Protein AF-A0A8B9GDN6-F1 (afdb_monomer)

pLDDT: mean 84.97, std 20.44, range [33.97, 98.75]

Sequence (130 aa):
MPEEIELEMAKIQRLREVLVRRESELRFMMDDIQLCKDIMNLKSELQNLVKKKKTKMDKQREDELIQKIHRLVQKRDFLVDDAEVERLREKEEDREMAEFLRTKLKPIDKATQSPTRTPGLNKEEVYPPH

Organism: NCBI:txid241587

Nearest PDB structures (foldseek):
  1i49-assembly1_B  TM=7.279E-01  e=2.364E+00  Homo sapiens
  6bl6-assembly1_A  TM=8.239E-01  e=5.672E+00  Salmonella enterica subsp. enterica serovar Typhimurium str. LT2

InterPro domains:
  IPR022735 bMERB domain [PF12130] (7-97)
  IPR022735 bMERB domain [PS51848] (1-99)
  IPR022735 bMERB domain [SM01203] (1-99)
  IPR040127 BMERB domain-containing protein 1 [PTHR22704] (1-126)

Secondary structure (DSSP, 8-state):
-HHHHHHHHHHHHHHHHHHHHHHHHHHHHHHHHHHHHHHHHHHHHHHHHHTS---HHHHHHHHHHHHHHHHHHHHHHHHHHHHHHHHHHHHHHHHHHHHHHHHHHHHHHTTS------------------

Mean predicted aligned error: 11.34 Å

Radius of gyration: 31.09 Å; Cα contacts (8 Å, |Δi|>4): 25; chains: 1; bounding box: 51×51×91 Å

Foldseek 3Di:
DVVVVVVVVVVVVVVVVVVVLVVVVVVLVVLLVVLVVVLVVLVVVLVVLVPDDDDPVSVVVNVVSVVVNVVSVVVNVVSVVVVVVSVVVVVVVVVVVVVVCVVVCVVVVVVPPDPPDDDDDDDDDDDDDD

Solvent-accessible surface area (backbone atoms only — not comparable to full-atom values): 7652 Å² total; per-residue (Å²): 117,69,67,58,52,53,52,50,50,52,52,51,52,52,52,49,52,54,51,52,53,52,51,50,55,50,49,56,52,52,54,50,53,50,50,50,52,55,43,50,53,50,50,52,53,45,54,59,54,71,77,47,91,72,51,77,66,51,52,53,52,46,55,52,45,53,54,52,43,52,54,49,51,52,53,49,53,51,52,53,53,52,52,51,54,51,54,53,49,55,54,48,54,53,48,54,52,51,51,50,50,52,64,69,46,56,66,52,66,67,70,71,65,69,84,87,80,77,83,87,81,90,74,91,77,85,85,83,90,133

Structure (mmCIF, N/CA/C/O backbone):
data_AF-A0A8B9GDN6-F1
#
_entry.id   AF-A0A8B9GDN6-F1
#
loop_
_atom_site.group_PDB
_atom_site.id
_atom_site.type_symbol
_atom_site.label_atom_id
_atom_site.label_alt_id
_atom_site.label_comp_id
_atom_site.label_asym_id
_atom_site.label_entity_id
_atom_site.label_seq_id
_atom_site.pdbx_PDB_ins_code
_atom_site.Cartn_x
_atom_site.Cartn_y
_atom_site.Cartn_z
_atom_site.occupancy
_atom_site.B_iso_or_equiv
_atom_site.auth_seq_id
_atom_site.auth_comp_id
_atom_site.auth_asym_id
_atom_site.auth_atom_id
_atom_site.pdbx_PDB_model_num
ATOM 1 N N . MET A 1 1 ? 31.824 2.274 -31.701 1.00 66.31 1 MET A N 1
ATOM 2 C CA . MET A 1 1 ? 32.224 3.217 -30.628 1.00 66.31 1 MET A CA 1
ATOM 3 C C . MET A 1 1 ? 31.115 4.200 -30.223 1.00 66.31 1 MET A C 1
ATOM 5 O O . MET A 1 1 ? 30.939 4.339 -29.025 1.00 66.31 1 MET A O 1
ATOM 9 N N . PRO A 1 2 ? 30.323 4.837 -31.113 1.00 78.31 2 PRO A N 1
ATOM 10 C CA . PRO A 1 2 ? 29.095 5.552 -30.701 1.00 78.31 2 PRO A CA 1
ATOM 11 C C . PRO A 1 2 ? 27.903 4.614 -30.425 1.00 78.31 2 PRO A C 1
ATOM 13 O O . PRO A 1 2 ? 27.268 4.715 -29.384 1.00 78.31 2 PRO A O 1
ATOM 16 N N . GLU A 1 3 ? 27.676 3.628 -31.300 1.00 87.38 3 GLU A N 1
ATOM 17 C CA . GLU A 1 3 ? 26.561 2.666 -31.188 1.00 87.38 3 GLU A CA 1
ATOM 18 C C . GLU A 1 3 ? 26.632 1.784 -29.926 1.00 87.38 3 GLU A C 1
ATOM 20 O O . GLU A 1 3 ? 25.611 1.446 -29.335 1.00 87.38 3 GLU A O 1
ATOM 25 N N . GLU A 1 4 ? 27.838 1.434 -29.470 1.00 90.94 4 GLU A N 1
ATOM 26 C CA . GLU A 1 4 ? 28.037 0.677 -28.224 1.00 90.94 4 GLU A CA 1
ATOM 27 C C . GLU A 1 4 ? 27.652 1.501 -26.990 1.00 90.94 4 GLU A C 1
ATOM 29 O O . GLU A 1 4 ? 27.040 0.975 -26.064 1.00 90.94 4 GLU A O 1
ATOM 34 N N . ILE A 1 5 ? 27.962 2.802 -26.992 1.00 92.25 5 ILE A N 1
ATOM 35 C CA . ILE A 1 5 ? 27.587 3.718 -25.908 1.00 92.25 5 ILE A CA 1
ATOM 36 C C . ILE A 1 5 ? 26.066 3.891 -25.880 1.00 92.25 5 ILE A C 1
ATOM 38 O O . ILE A 1 5 ? 25.466 3.809 -24.811 1.00 92.25 5 ILE A O 1
ATOM 42 N N . GLU A 1 6 ? 25.429 4.067 -27.039 1.00 91.69 6 GLU A N 1
ATOM 43 C CA . GLU A 1 6 ? 23.967 4.150 -27.148 1.00 91.69 6 GLU A CA 1
ATOM 44 C C . GLU A 1 6 ? 23.280 2.872 -26.645 1.00 91.69 6 GLU A C 1
ATOM 46 O O . GLU A 1 6 ? 22.294 2.940 -25.904 1.00 91.69 6 GLU A O 1
ATOM 51 N N . LEU A 1 7 ? 23.835 1.703 -26.976 1.00 89.06 7 LEU A N 1
ATOM 52 C CA . LEU A 1 7 ? 23.327 0.419 -26.504 1.00 89.06 7 LEU A CA 1
ATOM 53 C C . LEU A 1 7 ? 23.445 0.275 -24.978 1.00 89.06 7 LEU A C 1
ATOM 55 O O . LEU A 1 7 ? 22.498 -0.176 -24.330 1.00 89.06 7 LEU A O 1
ATOM 59 N N . GLU A 1 8 ? 24.577 0.661 -24.387 1.00 94.00 8 GLU A N 1
ATOM 60 C CA . GLU A 1 8 ? 24.755 0.636 -22.929 1.00 94.00 8 GLU A CA 1
ATOM 61 C C . GLU A 1 8 ? 23.844 1.646 -22.217 1.00 94.00 8 GLU A C 1
ATOM 63 O O . GLU A 1 8 ? 23.234 1.317 -21.198 1.00 94.00 8 GLU A O 1
ATOM 68 N N . MET A 1 9 ? 23.654 2.843 -22.777 1.00 94.25 9 MET A N 1
ATOM 69 C CA . MET A 1 9 ? 22.698 3.819 -22.245 1.00 94.25 9 MET A CA 1
ATOM 70 C C . MET A 1 9 ? 21.265 3.273 -22.240 1.00 94.25 9 MET A C 1
ATOM 72 O O . MET A 1 9 ? 20.557 3.425 -21.242 1.00 94.25 9 MET A O 1
ATOM 76 N N . ALA A 1 10 ? 20.847 2.582 -23.305 1.00 90.00 10 ALA A N 1
ATOM 77 C CA . ALA A 1 10 ? 19.533 1.944 -23.366 1.00 90.00 10 ALA A CA 1
ATOM 78 C C . ALA A 1 10 ? 19.370 0.851 -22.291 1.00 90.00 10 ALA A C 1
ATOM 80 O O . ALA A 1 10 ? 18.319 0.758 -21.650 1.00 90.00 10 ALA A O 1
ATOM 81 N N . LYS A 1 11 ? 20.419 0.055 -22.033 1.00 93.44 11 LYS A N 1
ATOM 82 C CA . LYS A 1 11 ? 20.423 -0.942 -20.947 1.00 93.44 11 LYS A CA 1
ATOM 83 C C . LYS A 1 11 ? 20.303 -0.287 -19.571 1.00 93.44 11 LYS A C 1
ATOM 85 O O . LYS A 1 11 ? 19.507 -0.749 -18.755 1.00 93.44 11 LYS A O 1
ATOM 90 N N . ILE A 1 12 ? 21.055 0.788 -19.320 1.00 96.56 12 ILE A N 1
ATOM 91 C CA . ILE A 1 12 ? 21.012 1.538 -18.055 1.00 96.56 12 ILE A CA 1
ATOM 92 C C . ILE A 1 12 ? 19.616 2.116 -17.819 1.00 96.56 12 ILE A C 1
ATOM 94 O O . ILE A 1 12 ? 19.074 1.982 -16.722 1.00 96.56 12 ILE A O 1
ATOM 98 N N . GLN A 1 13 ? 19.014 2.722 -18.843 1.00 94.44 13 GLN A N 1
ATOM 99 C CA . GLN A 1 13 ? 17.679 3.304 -18.737 1.00 94.44 13 GLN A CA 1
ATOM 100 C C . GLN A 1 13 ? 16.627 2.234 -18.412 1.00 94.44 13 GLN A C 1
ATOM 102 O O . GLN A 1 13 ? 15.837 2.414 -17.486 1.00 94.44 13 GLN A O 1
ATOM 107 N N . ARG A 1 14 ? 16.690 1.076 -19.079 1.00 93.00 14 ARG A N 1
ATOM 108 C CA . ARG A 1 14 ? 15.809 -0.058 -18.776 1.00 93.00 14 ARG A CA 1
ATOM 109 C C . ARG A 1 14 ? 15.993 -0.569 -17.347 1.00 93.00 14 ARG A C 1
ATOM 111 O O . ARG A 1 14 ? 15.014 -0.842 -16.658 1.00 93.00 14 ARG A O 1
ATOM 118 N N . LEU A 1 15 ? 17.238 -0.700 -16.886 1.00 96.69 15 LEU A N 1
ATOM 119 C CA . LEU A 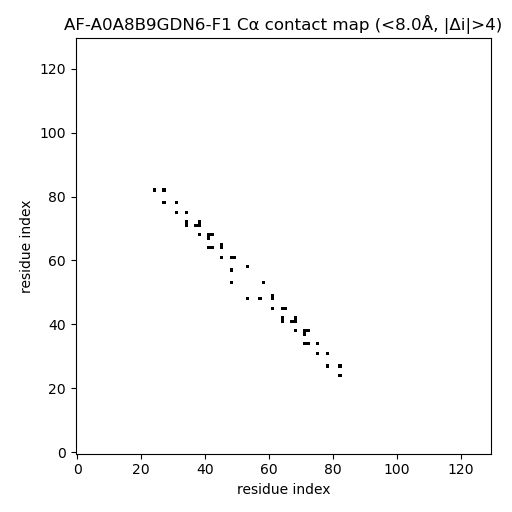1 15 ? 17.518 -1.130 -15.516 1.00 96.69 15 LEU A CA 1
ATOM 120 C C . LEU A 1 15 ? 16.957 -0.131 -14.498 1.00 96.69 15 LEU A C 1
ATOM 122 O O . LEU A 1 15 ? 16.349 -0.536 -13.509 1.00 96.69 15 LEU A O 1
ATOM 126 N N . ARG A 1 16 ? 17.120 1.169 -14.756 1.00 97.69 16 ARG A N 1
ATOM 127 C CA . ARG A 1 16 ? 16.571 2.234 -13.914 1.00 97.69 16 ARG A CA 1
ATOM 128 C C . ARG A 1 16 ? 15.050 2.141 -13.809 1.00 97.69 16 ARG A C 1
ATOM 130 O O . ARG A 1 16 ? 14.530 2.247 -12.706 1.00 97.69 16 ARG A O 1
ATOM 137 N N . GLU A 1 17 ? 14.348 1.916 -14.914 1.00 95.50 17 GLU A N 1
ATOM 138 C CA . GLU A 1 17 ? 12.886 1.760 -14.913 1.00 95.50 17 GLU A CA 1
ATOM 139 C C . GLU A 1 17 ? 12.440 0.571 -14.057 1.00 95.50 17 GLU A C 1
ATOM 141 O O . GLU A 1 17 ? 11.566 0.721 -13.207 1.00 95.50 17 GLU A O 1
ATOM 146 N N . VAL A 1 18 ? 13.094 -0.587 -14.205 1.00 96.12 18 VAL A N 1
ATOM 147 C CA . VAL A 1 18 ? 12.816 -1.774 -13.377 1.00 96.12 18 VAL A CA 1
ATOM 148 C C . VAL A 1 18 ? 13.028 -1.479 -11.891 1.00 96.12 18 VAL A C 1
ATOM 150 O O . VAL A 1 18 ? 12.199 -1.849 -11.060 1.00 96.12 18 VAL A O 1
ATOM 153 N N . LEU A 1 19 ? 14.123 -0.799 -11.544 1.00 98.31 19 LEU A N 1
ATOM 154 C CA . LEU A 1 19 ? 14.422 -0.451 -10.156 1.00 98.31 19 LEU A CA 1
ATOM 155 C C . LEU A 1 19 ? 13.394 0.519 -9.567 1.00 98.31 19 LEU A C 1
ATOM 157 O O . LEU A 1 19 ? 12.984 0.330 -8.426 1.00 98.31 19 LEU A O 1
ATOM 161 N N . VAL A 1 20 ? 12.945 1.515 -10.334 1.00 97.81 20 VAL A N 1
ATOM 162 C CA . VAL A 1 20 ? 11.934 2.484 -9.881 1.00 97.81 20 VAL A CA 1
ATOM 163 C C . VAL A 1 20 ? 10.585 1.806 -9.633 1.00 97.81 20 VAL A C 1
ATOM 165 O O . VAL A 1 20 ? 9.966 2.064 -8.603 1.00 97.81 20 VAL A O 1
ATOM 168 N N . ARG A 1 21 ? 10.149 0.896 -10.516 1.00 97.69 21 ARG A N 1
ATOM 169 C CA . ARG A 1 21 ? 8.921 0.107 -10.298 1.00 97.69 21 ARG A CA 1
ATOM 170 C C . ARG A 1 21 ? 9.026 -0.736 -9.031 1.00 97.69 21 ARG A C 1
ATOM 172 O O . ARG A 1 21 ? 8.164 -0.679 -8.158 1.00 97.69 21 ARG A O 1
ATOM 179 N N . ARG A 1 22 ? 10.159 -1.424 -8.856 1.00 98.12 22 ARG A N 1
ATOM 180 C CA . ARG A 1 22 ? 10.422 -2.228 -7.657 1.00 98.12 22 ARG A CA 1
ATOM 181 C C . ARG A 1 22 ? 10.446 -1.396 -6.374 1.00 98.12 22 ARG A C 1
ATOM 183 O O . ARG A 1 22 ? 9.967 -1.851 -5.338 1.00 98.12 22 ARG A O 1
ATOM 190 N N . GLU A 1 23 ? 11.009 -0.194 -6.418 1.00 98.38 23 GLU A N 1
ATOM 191 C CA . GLU A 1 23 ? 10.983 0.746 -5.295 1.00 98.38 23 GLU A CA 1
ATOM 192 C C . GLU A 1 23 ? 9.544 1.149 -4.947 1.00 98.38 23 GLU A C 1
ATOM 194 O O . GLU A 1 23 ? 9.177 1.158 -3.772 1.00 98.38 23 GLU A O 1
ATOM 199 N N . SER A 1 24 ? 8.715 1.435 -5.953 1.00 97.81 24 SER A N 1
ATOM 200 C CA . SER A 1 24 ? 7.298 1.741 -5.752 1.00 97.81 24 SER A CA 1
ATOM 201 C C . SER A 1 24 ? 6.537 0.568 -5.125 1.00 97.81 24 SER A C 1
ATOM 203 O O . SER A 1 24 ? 5.857 0.782 -4.123 1.00 97.81 24 SER A O 1
ATOM 205 N N . GLU A 1 25 ? 6.725 -0.671 -5.601 1.00 97.88 25 GLU A N 1
ATOM 206 C CA . GLU A 1 25 ? 6.166 -1.881 -4.962 1.00 97.88 25 GLU A CA 1
ATOM 207 C C . GLU A 1 25 ? 6.562 -1.976 -3.479 1.00 97.88 25 GLU A C 1
ATOM 209 O O . GLU A 1 25 ? 5.737 -2.252 -2.605 1.00 97.88 25 GLU A O 1
ATOM 214 N N . LEU A 1 26 ? 7.843 -1.732 -3.179 1.00 98.56 26 LEU A N 1
ATOM 215 C CA . LEU A 1 26 ? 8.363 -1.766 -1.813 1.00 98.56 26 LEU A CA 1
ATOM 216 C C . LEU A 1 26 ? 7.742 -0.678 -0.932 1.00 98.56 26 LEU A C 1
ATOM 218 O O . LEU A 1 26 ? 7.483 -0.941 0.243 1.00 98.56 26 LEU A O 1
ATOM 222 N N . ARG A 1 27 ? 7.461 0.510 -1.480 1.00 98.56 27 ARG A N 1
ATOM 223 C CA . ARG A 1 27 ? 6.746 1.571 -0.756 1.00 98.5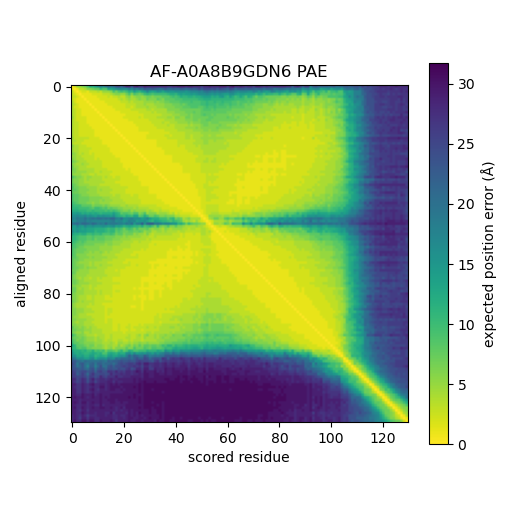6 27 ARG A CA 1
ATOM 224 C C . ARG A 1 27 ? 5.314 1.166 -0.418 1.00 98.56 27 ARG A C 1
ATOM 226 O O . ARG A 1 27 ? 4.944 1.282 0.746 1.00 98.56 27 ARG A O 1
ATOM 233 N N . PHE A 1 28 ? 4.565 0.603 -1.370 1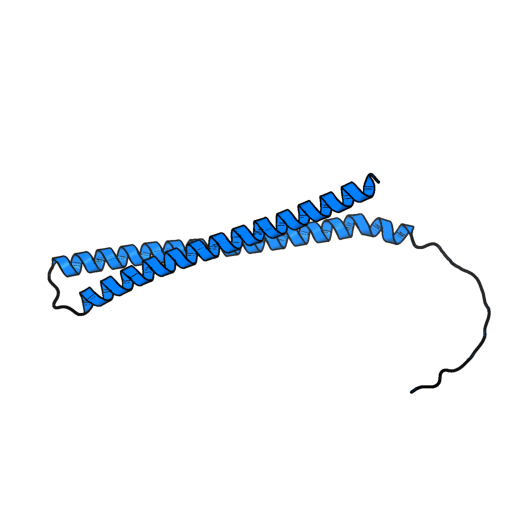.00 98.50 28 PHE A N 1
ATOM 234 C CA . PHE A 1 28 ? 3.223 0.069 -1.099 1.00 98.50 28 PHE A CA 1
ATOM 235 C C . PHE A 1 28 ? 3.246 -0.985 0.020 1.00 98.50 28 PHE A C 1
ATOM 237 O O . PHE A 1 28 ? 2.454 -0.912 0.958 1.00 98.50 28 PHE A O 1
ATOM 244 N N . MET A 1 29 ? 4.196 -1.928 -0.019 1.00 98.50 29 MET A N 1
ATOM 245 C CA . MET A 1 29 ? 4.335 -2.942 1.037 1.00 98.50 29 MET A CA 1
ATOM 246 C C . MET A 1 29 ? 4.713 -2.337 2.395 1.00 98.50 29 MET A C 1
ATOM 248 O O . MET A 1 29 ? 4.211 -2.776 3.428 1.00 98.50 29 MET A O 1
ATOM 252 N N . MET A 1 30 ? 5.600 -1.342 2.420 1.00 98.56 30 MET A N 1
ATOM 253 C CA . MET A 1 30 ? 5.996 -0.669 3.657 1.00 98.56 30 MET A CA 1
ATOM 254 C C . MET A 1 30 ? 4.812 0.062 4.301 1.00 98.56 30 MET A C 1
ATOM 256 O O . MET A 1 30 ? 4.609 -0.058 5.514 1.00 98.56 30 MET A O 1
ATOM 260 N N . ASP A 1 31 ? 4.016 0.763 3.495 1.00 98.62 31 ASP A N 1
ATOM 261 C CA . ASP A 1 31 ? 2.821 1.464 3.956 1.00 98.62 31 ASP A CA 1
ATOM 262 C C . ASP A 1 31 ? 1.759 0.480 4.473 1.00 98.62 31 ASP A C 1
ATOM 264 O O . ASP A 1 31 ? 1.210 0.693 5.558 1.00 98.62 31 ASP A O 1
ATOM 268 N N . ASP A 1 32 ? 1.532 -0.645 3.783 1.00 98.69 32 ASP A N 1
ATOM 269 C CA . ASP A 1 32 ? 0.609 -1.696 4.238 1.00 98.69 32 ASP A CA 1
ATOM 270 C C . ASP A 1 32 ? 1.058 -2.316 5.570 1.00 98.69 32 ASP A C 1
ATOM 272 O O . ASP A 1 32 ? 0.263 -2.468 6.503 1.00 98.69 32 ASP A O 1
ATOM 276 N N . ILE A 1 33 ? 2.358 -2.599 5.716 1.00 98.56 33 ILE A N 1
ATOM 277 C CA . ILE A 1 33 ? 2.935 -3.103 6.968 1.00 98.56 33 ILE A CA 1
ATOM 278 C C . ILE A 1 33 ? 2.696 -2.111 8.110 1.00 98.56 33 ILE A C 1
ATOM 280 O O . ILE A 1 33 ? 2.370 -2.528 9.227 1.00 98.56 33 ILE A O 1
ATOM 284 N N . GLN A 1 34 ? 2.861 -0.809 7.864 1.00 98.62 34 GLN A N 1
ATOM 285 C CA . GLN A 1 34 ? 2.650 0.204 8.893 1.00 98.62 34 GLN A CA 1
ATOM 286 C C . GLN A 1 34 ? 1.171 0.305 9.288 1.00 98.62 34 GLN A C 1
ATOM 288 O O . GLN A 1 34 ? 0.860 0.290 10.481 1.00 98.62 34 GLN A O 1
ATOM 293 N N . LEU A 1 35 ? 0.258 0.297 8.313 1.00 98.69 35 LEU A N 1
ATOM 294 C CA . LEU A 1 35 ? -1.183 0.253 8.572 1.00 98.69 35 LEU A CA 1
ATOM 295 C C . LEU A 1 35 ? -1.569 -0.992 9.376 1.00 98.69 35 LEU A C 1
ATOM 297 O O . LEU A 1 35 ? -2.309 -0.896 10.356 1.00 98.69 35 LEU A O 1
ATOM 301 N N . CYS A 1 36 ? -1.027 -2.157 9.018 1.00 98.56 36 CYS A N 1
ATOM 302 C CA . CYS A 1 36 ? -1.268 -3.403 9.736 1.00 98.56 36 CYS A CA 1
ATOM 303 C C . CYS A 1 36 ? -0.791 -3.332 11.192 1.00 98.56 36 CYS A C 1
ATOM 305 O O . CYS A 1 36 ? -1.531 -3.739 12.091 1.00 98.56 36 CYS A O 1
ATOM 307 N N . LYS A 1 37 ? 0.400 -2.777 11.452 1.00 98.69 37 LYS A N 1
ATOM 308 C CA . LYS A 1 37 ? 0.908 -2.571 12.820 1.00 98.69 37 LYS A CA 1
ATOM 309 C C . LYS A 1 37 ? -0.018 -1.670 13.634 1.00 98.69 37 LYS A C 1
ATOM 311 O O . LYS A 1 37 ? -0.377 -2.025 14.758 1.00 98.69 37 LYS A O 1
ATOM 316 N N . ASP A 1 38 ? -0.446 -0.547 13.067 1.00 98.69 38 ASP A N 1
ATOM 317 C CA . ASP A 1 38 ? -1.319 0.408 13.753 1.00 98.69 38 ASP A CA 1
ATOM 318 C C . ASP A 1 38 ? -2.694 -0.210 14.060 1.00 98.69 38 ASP A C 1
ATOM 320 O O . ASP A 1 38 ? -3.191 -0.109 15.185 1.00 98.69 38 ASP A O 1
ATOM 324 N N . ILE A 1 39 ? -3.273 -0.943 13.102 1.00 98.62 39 ILE A N 1
ATOM 325 C CA . ILE A 1 39 ? -4.526 -1.691 13.286 1.00 98.62 39 ILE A CA 1
ATOM 326 C C . ILE A 1 39 ? -4.372 -2.752 14.382 1.00 98.62 39 ILE A C 1
ATOM 328 O O . ILE A 1 39 ? -5.243 -2.874 15.246 1.00 98.62 39 ILE A O 1
ATOM 332 N N . MET A 1 40 ? -3.278 -3.519 14.376 1.00 98.56 40 MET A N 1
ATOM 333 C CA . MET A 1 40 ? -3.020 -4.550 15.386 1.00 98.56 40 MET A CA 1
ATOM 334 C C . MET A 1 40 ? -2.899 -3.955 16.791 1.00 98.56 40 MET A C 1
ATOM 336 O O . MET A 1 40 ? -3.487 -4.495 17.732 1.00 98.56 40 MET A O 1
ATOM 340 N N . ASN A 1 41 ? -2.199 -2.829 16.930 1.00 98.56 41 ASN A N 1
ATOM 341 C CA . ASN A 1 41 ? -2.051 -2.129 18.204 1.00 98.56 41 ASN A CA 1
ATOM 342 C C . ASN A 1 41 ? -3.408 -1.653 18.740 1.00 98.56 41 ASN A C 1
ATOM 344 O O . ASN A 1 41 ? -3.759 -1.954 19.883 1.00 98.56 41 ASN A O 1
ATOM 348 N N . LEU A 1 42 ? -4.217 -0.996 17.901 1.00 98.50 42 LEU A N 1
ATOM 349 C CA . LEU A 1 42 ? -5.554 -0.532 18.286 1.00 98.50 42 LEU A CA 1
ATOM 350 C C . LEU A 1 42 ? -6.498 -1.694 18.617 1.00 98.50 42 LEU A C 1
ATOM 352 O O . LEU A 1 42 ? -7.265 -1.619 19.576 1.00 98.50 42 LEU A O 1
ATOM 356 N N . LYS A 1 43 ? -6.432 -2.794 17.858 1.00 97.69 43 LYS A N 1
ATOM 357 C CA . LYS A 1 43 ? -7.224 -4.001 18.124 1.00 97.69 43 LYS A CA 1
ATOM 358 C C . LYS A 1 43 ? -6.852 -4.627 19.468 1.00 97.69 43 LYS A C 1
ATOM 360 O O . LYS A 1 43 ? -7.742 -5.058 20.198 1.00 97.69 43 LYS A O 1
ATOM 365 N N . SER A 1 44 ? -5.563 -4.662 19.804 1.00 97.56 44 SER A N 1
ATOM 366 C CA . SER A 1 44 ? -5.079 -5.142 21.104 1.00 97.56 44 SER A CA 1
ATOM 367 C C . SER A 1 44 ? -5.588 -4.261 22.251 1.00 97.56 44 SER A C 1
ATOM 369 O O . SER A 1 44 ? -6.113 -4.769 23.245 1.00 97.56 44 SER A O 1
ATOM 371 N N . GLU A 1 45 ? -5.528 -2.935 22.093 1.00 96.19 45 GLU A N 1
ATOM 372 C CA . GLU A 1 45 ? -6.081 -1.991 23.069 1.00 96.19 45 GLU A CA 1
ATOM 373 C C . GLU A 1 45 ? -7.591 -2.196 23.268 1.00 96.19 45 GLU A C 1
ATOM 375 O O . GLU A 1 45 ? -8.055 -2.331 24.404 1.00 96.19 45 GLU A O 1
ATOM 380 N N . LEU A 1 46 ? -8.346 -2.312 22.172 1.00 96.56 46 LEU A N 1
ATOM 381 C CA . LEU A 1 46 ? -9.786 -2.560 22.204 1.00 96.56 46 LEU A CA 1
ATOM 382 C C . LEU A 1 46 ? -10.115 -3.879 22.920 1.00 96.56 46 LEU A C 1
ATOM 384 O O . LEU A 1 46 ? -10.977 -3.911 23.797 1.00 96.56 46 LEU A O 1
ATOM 388 N N . GLN A 1 47 ? -9.394 -4.963 22.619 1.00 95.31 47 GLN A N 1
ATOM 389 C CA . GLN A 1 47 ? -9.575 -6.253 23.296 1.00 95.31 47 GLN A CA 1
ATOM 390 C C . GLN A 1 47 ? -9.340 -6.165 24.809 1.00 95.31 47 GLN A C 1
ATOM 392 O O . GLN A 1 47 ? -10.017 -6.851 25.578 1.00 95.31 47 GLN A O 1
ATOM 397 N N . ASN A 1 48 ? -8.398 -5.332 25.254 1.00 93.19 48 ASN A N 1
ATOM 398 C CA . ASN A 1 48 ? -8.115 -5.144 26.675 1.00 93.19 48 ASN A CA 1
ATOM 399 C C . ASN A 1 48 ? -9.212 -4.359 27.404 1.00 93.19 48 ASN A C 1
ATOM 401 O O . ASN A 1 48 ? -9.453 -4.628 28.584 1.00 93.19 48 ASN A O 1
ATOM 405 N N . LEU A 1 49 ? -9.885 -3.424 26.729 1.00 91.75 49 LEU A N 1
ATOM 406 C CA . LEU A 1 49 ? -11.045 -2.717 27.287 1.00 91.75 49 LEU A CA 1
ATOM 407 C C . LEU A 1 49 ? -12.258 -3.644 27.411 1.00 9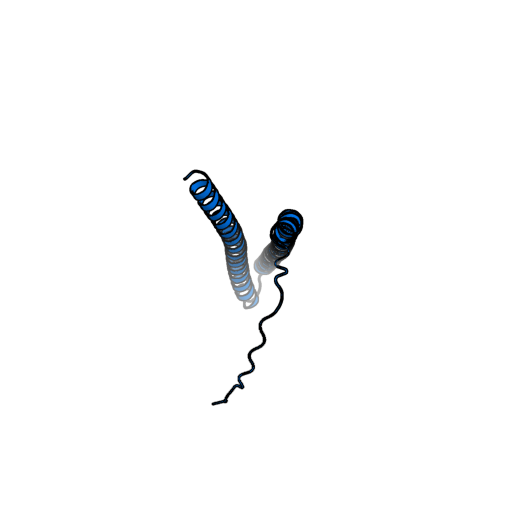1.75 49 LEU A C 1
ATOM 409 O O . LEU A 1 49 ? -12.883 -3.700 28.471 1.00 91.75 49 LEU A O 1
ATOM 413 N N . VAL A 1 50 ? -12.515 -4.464 26.388 1.00 89.94 50 VAL A N 1
ATOM 414 C CA . VAL A 1 50 ? -13.677 -5.369 26.351 1.00 89.94 50 VAL A CA 1
ATOM 415 C C . VAL A 1 50 ? -13.646 -6.422 27.470 1.00 89.94 50 VAL A C 1
ATOM 417 O O . VAL A 1 50 ? -14.700 -6.847 27.939 1.00 89.94 50 VAL A O 1
ATOM 420 N N . LYS A 1 51 ? -12.457 -6.819 27.941 1.00 87.69 51 LYS A N 1
ATOM 421 C CA . LYS A 1 51 ? -12.273 -7.800 29.031 1.00 87.69 51 LYS A CA 1
ATOM 422 C C . LYS A 1 51 ? -12.603 -7.263 30.433 1.00 87.69 51 LYS A C 1
ATOM 424 O O . LYS A 1 51 ? -12.638 -8.048 31.379 1.00 87.69 51 LYS A O 1
ATOM 429 N N . LYS A 1 52 ? -12.799 -5.951 30.605 1.00 84.31 52 LYS A N 1
ATOM 430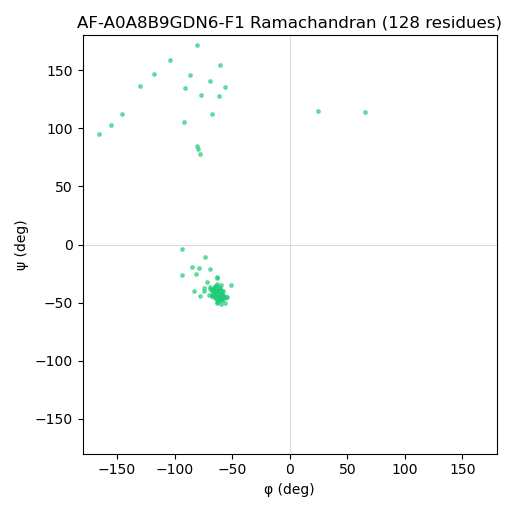 C CA . LYS A 1 52 ? -12.997 -5.307 31.917 1.00 84.31 52 LYS A CA 1
ATOM 431 C C . LYS A 1 52 ? -14.467 -4.948 32.159 1.00 84.31 52 LYS A C 1
ATOM 433 O O . LYS A 1 52 ? -15.252 -4.785 31.227 1.00 84.31 52 LYS A O 1
ATOM 438 N N . LYS A 1 53 ? -14.852 -4.774 33.431 1.00 83.06 53 LYS A N 1
ATOM 439 C CA . LYS A 1 53 ? -16.166 -4.213 33.792 1.00 83.06 53 LYS A CA 1
ATOM 440 C C . LYS A 1 53 ? -16.204 -2.744 33.361 1.00 83.06 53 LYS A C 1
ATOM 442 O O . LYS A 1 53 ? -15.470 -1.926 33.904 1.00 83.06 53 LYS A O 1
ATOM 447 N N . LYS A 1 54 ? -17.044 -2.436 32.375 1.00 86.00 54 LYS A N 1
ATOM 448 C CA . LYS A 1 54 ? -16.993 -1.169 31.635 1.00 86.00 54 LYS A CA 1
ATOM 449 C C . LYS A 1 54 ? -17.596 -0.005 32.417 1.00 86.00 54 LYS A C 1
ATOM 451 O O . LYS A 1 54 ? -18.753 -0.070 32.839 1.00 86.00 54 LYS A O 1
ATOM 456 N N . THR A 1 55 ? -16.849 1.086 32.533 1.00 90.69 55 THR A N 1
ATOM 457 C CA . THR A 1 55 ? -17.382 2.402 32.903 1.00 90.69 55 THR A CA 1
ATOM 458 C C . THR A 1 55 ? -18.013 3.093 31.687 1.00 90.69 55 THR A C 1
ATOM 460 O O . THR A 1 55 ? -17.893 2.631 30.551 1.00 90.69 55 THR A O 1
ATOM 463 N N . LYS A 1 56 ? -18.697 4.227 31.896 1.00 91.06 56 LYS A N 1
ATOM 464 C CA . LYS A 1 56 ? -19.214 5.044 30.783 1.00 91.06 56 LYS A CA 1
ATOM 465 C C . LYS A 1 56 ? -18.081 5.585 29.896 1.00 91.06 56 LYS A C 1
ATOM 467 O O . LYS A 1 56 ? -18.246 5.619 28.683 1.00 91.06 56 LYS A O 1
ATOM 472 N N . MET A 1 57 ? -16.941 5.951 30.489 1.00 91.44 57 MET A N 1
ATOM 473 C CA . MET A 1 57 ? -15.774 6.422 29.734 1.00 91.44 57 MET A CA 1
ATOM 474 C C . MET A 1 57 ? -15.122 5.303 28.920 1.00 91.44 57 MET A C 1
ATOM 476 O O . MET A 1 57 ? -14.702 5.548 27.794 1.00 91.44 57 MET A O 1
ATOM 480 N N . ASP A 1 58 ? -15.089 4.073 29.444 1.00 92.06 58 ASP A N 1
ATOM 481 C CA . ASP A 1 58 ? -14.551 2.931 28.692 1.00 92.06 58 ASP A CA 1
ATOM 482 C C . ASP A 1 58 ? -15.365 2.670 27.426 1.00 92.06 58 ASP A C 1
ATOM 484 O O . ASP A 1 58 ? -14.785 2.456 26.370 1.00 92.06 58 ASP A O 1
ATOM 488 N N . LYS A 1 59 ? -16.701 2.760 27.506 1.00 92.44 59 LYS A N 1
ATOM 489 C CA . LYS A 1 59 ? -17.575 2.616 26.329 1.00 92.44 59 LYS A CA 1
ATOM 490 C C . LYS A 1 59 ? -17.278 3.675 25.264 1.00 92.44 59 LYS A C 1
ATOM 492 O O . LYS A 1 59 ? -17.140 3.338 24.098 1.00 92.44 59 LYS A O 1
ATOM 497 N N . GLN A 1 60 ? -17.111 4.933 25.674 1.00 95.00 60 GLN A N 1
ATOM 498 C CA . GLN A 1 60 ? -16.763 6.009 24.744 1.00 95.00 60 GLN A CA 1
ATO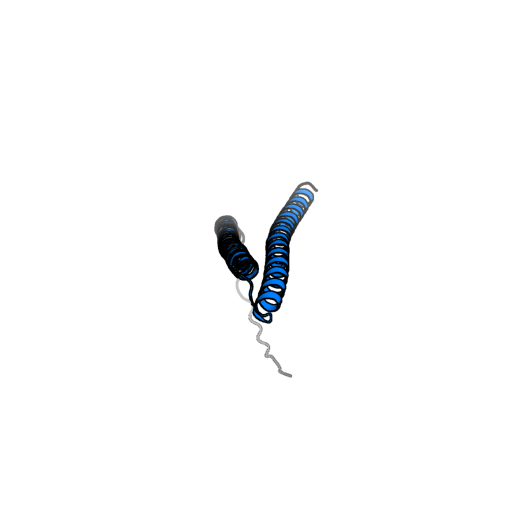M 499 C C . GLN A 1 60 ? -15.391 5.776 24.091 1.00 95.00 60 GLN A C 1
ATOM 501 O O . GLN A 1 60 ? -15.240 5.950 22.884 1.00 95.00 60 GLN A O 1
ATOM 506 N N . ARG A 1 61 ? -14.398 5.318 24.863 1.00 95.25 61 ARG A N 1
ATOM 507 C CA . ARG A 1 61 ? -13.075 4.973 24.329 1.00 95.25 61 ARG A CA 1
ATOM 508 C C . ARG A 1 61 ? -13.125 3.778 23.373 1.00 95.25 61 ARG A C 1
ATOM 510 O O . ARG A 1 61 ? -12.417 3.784 22.371 1.00 95.25 61 ARG A O 1
ATOM 517 N N . GLU A 1 62 ? -13.948 2.767 23.652 1.00 95.38 62 GLU A N 1
ATOM 518 C CA . GLU A 1 62 ? -14.182 1.649 22.728 1.00 95.38 62 GLU A CA 1
ATOM 519 C C . GLU A 1 62 ? -14.730 2.149 21.385 1.00 95.38 62 GLU A C 1
ATOM 521 O O . GLU A 1 62 ? -14.182 1.790 20.342 1.00 95.38 62 GLU A O 1
ATOM 526 N N . ASP A 1 63 ? -15.737 3.026 21.406 1.00 96.44 63 ASP A N 1
ATOM 527 C CA . ASP A 1 63 ? -16.319 3.606 20.191 1.00 96.44 63 ASP A CA 1
ATOM 528 C C . ASP A 1 63 ? -15.273 4.401 19.387 1.00 96.44 63 ASP A C 1
ATOM 530 O O . ASP A 1 63 ? -15.170 4.258 18.165 1.00 96.44 63 ASP A O 1
ATOM 534 N N . GLU A 1 64 ? -14.430 5.186 20.063 1.00 97.44 64 GLU A N 1
ATOM 535 C CA . GLU A 1 64 ? -13.328 5.916 19.426 1.00 97.44 64 GLU A CA 1
ATOM 536 C C . GLU A 1 64 ? -12.295 4.983 18.778 1.00 97.44 64 GLU A C 1
ATOM 538 O O . GLU A 1 64 ? -11.825 5.252 17.667 1.00 97.44 64 GLU A O 1
ATOM 543 N N . LEU A 1 65 ? -11.929 3.888 19.453 1.00 98.19 65 LEU A N 1
ATOM 544 C CA . LEU A 1 65 ? -10.995 2.895 18.920 1.00 98.19 65 LEU A CA 1
ATOM 545 C C . LEU A 1 65 ? -11.579 2.186 17.698 1.00 98.19 65 LEU A C 1
ATOM 547 O O . LEU A 1 65 ? -10.882 2.050 16.693 1.00 98.19 65 LEU A O 1
ATOM 551 N N . ILE A 1 66 ? -12.855 1.797 17.743 1.00 98.12 66 ILE A N 1
ATOM 552 C CA . ILE A 1 66 ? -13.550 1.174 16.608 1.00 98.12 66 ILE A CA 1
ATOM 553 C C . ILE A 1 66 ? -13.543 2.117 15.403 1.00 98.12 66 ILE A C 1
ATOM 555 O O . ILE A 1 66 ? -13.187 1.702 14.299 1.0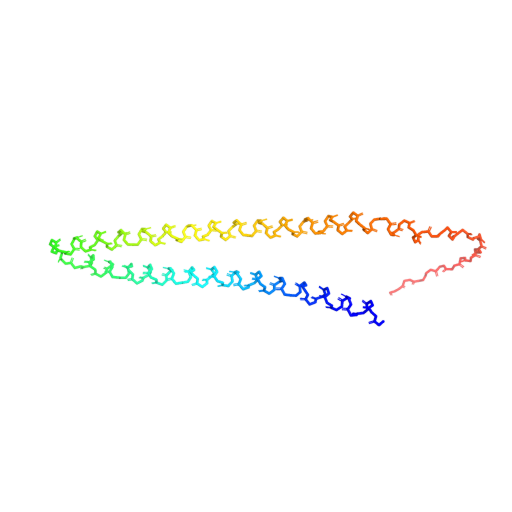0 98.12 66 ILE A O 1
ATOM 559 N N . GLN A 1 67 ? -13.851 3.400 15.605 1.00 98.44 67 GLN A N 1
ATOM 560 C CA . GLN A 1 67 ? -13.809 4.386 14.525 1.00 98.44 67 GLN A CA 1
ATOM 561 C C . GLN A 1 67 ? -12.397 4.579 13.953 1.00 98.44 67 GLN A C 1
ATOM 563 O O . GLN A 1 67 ? -12.242 4.716 12.739 1.00 98.44 67 GLN A O 1
ATOM 568 N N . LYS A 1 68 ? -11.357 4.590 14.798 1.00 98.56 68 LYS A N 1
ATOM 569 C CA . LYS A 1 68 ? -9.958 4.672 14.339 1.00 98.56 68 LYS A CA 1
ATOM 570 C C . LYS A 1 68 ? -9.565 3.446 13.517 1.00 98.56 68 LYS A C 1
ATOM 572 O O . LYS A 1 68 ? -8.998 3.615 12.442 1.00 98.56 68 LYS A O 1
ATOM 577 N N . ILE A 1 69 ? -9.906 2.243 13.984 1.00 98.69 69 ILE A N 1
ATOM 578 C CA . ILE A 1 69 ? -9.657 0.991 13.257 1.00 98.69 69 ILE A CA 1
ATOM 579 C C . ILE A 1 69 ? -10.362 1.025 11.900 1.00 98.69 69 ILE A C 1
ATOM 581 O O . ILE A 1 69 ? -9.726 0.749 10.890 1.00 98.69 69 ILE A O 1
ATOM 585 N N . HIS A 1 70 ? -11.637 1.421 11.856 1.00 98.62 70 HIS A N 1
ATOM 586 C CA . HIS A 1 70 ? -12.393 1.484 10.606 1.00 98.62 70 HIS A CA 1
ATOM 587 C C . HIS A 1 70 ? -11.751 2.439 9.589 1.00 98.62 70 HIS A C 1
ATOM 589 O O . HIS A 1 70 ? -11.583 2.066 8.433 1.00 98.62 70 HIS A O 1
ATOM 595 N N . ARG A 1 71 ? -11.304 3.627 10.023 1.00 98.69 71 ARG A N 1
ATOM 596 C CA . ARG A 1 71 ? -10.581 4.568 9.149 1.00 98.69 71 ARG A CA 1
ATOM 597 C C . ARG A 1 71 ? -9.271 3.992 8.607 1.00 98.69 71 ARG A C 1
ATOM 599 O O . ARG A 1 71 ? -8.947 4.217 7.447 1.00 98.69 71 ARG A O 1
ATOM 606 N N . LEU A 1 72 ? -8.512 3.265 9.428 1.00 98.75 72 LEU A N 1
ATOM 607 C CA . LEU A 1 72 ? -7.266 2.637 8.978 1.00 98.75 72 LEU A CA 1
ATOM 608 C C . LEU A 1 72 ? -7.517 1.488 8.001 1.00 98.75 72 LEU A C 1
ATOM 610 O O . LEU A 1 72 ? -6.775 1.358 7.034 1.00 98.75 72 LEU A O 1
ATOM 614 N N . VAL A 1 73 ? -8.565 0.690 8.226 1.00 98.62 73 VAL A N 1
ATOM 615 C CA . VAL A 1 73 ? -8.982 -0.361 7.287 1.00 98.62 73 VAL A CA 1
A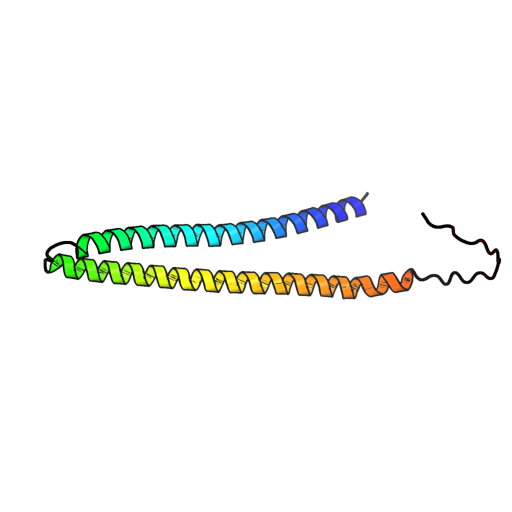TOM 616 C C . VAL A 1 73 ? -9.365 0.256 5.944 1.00 98.62 73 VAL A C 1
ATOM 618 O O . VAL A 1 73 ? -8.810 -0.153 4.937 1.00 98.62 73 VAL A O 1
ATOM 621 N N . GLN A 1 74 ? -10.181 1.314 5.934 1.00 98.56 74 GLN A N 1
ATOM 622 C CA . GLN A 1 74 ? -10.521 2.034 4.700 1.00 98.56 74 GLN A CA 1
ATOM 623 C C . GLN A 1 74 ? -9.280 2.565 3.978 1.00 98.56 74 GLN A C 1
ATOM 625 O O . GLN A 1 74 ? -9.154 2.424 2.768 1.00 98.56 74 GLN A O 1
ATOM 630 N N . LYS A 1 75 ? -8.330 3.153 4.718 1.00 98.69 75 LYS A N 1
ATOM 631 C CA . LYS A 1 75 ? -7.064 3.611 4.135 1.00 98.69 75 LYS A CA 1
ATOM 632 C C . LYS A 1 75 ? -6.270 2.458 3.510 1.00 98.69 75 LYS A C 1
ATOM 634 O O . LYS A 1 75 ? -5.645 2.656 2.474 1.00 98.69 75 LYS A O 1
ATOM 639 N N . ARG A 1 76 ? -6.287 1.275 4.128 1.00 98.62 76 ARG A N 1
ATOM 640 C CA . ARG A 1 76 ? -5.647 0.074 3.580 1.00 98.62 76 ARG A CA 1
ATOM 641 C C . ARG A 1 76 ? -6.352 -0.416 2.318 1.00 98.62 76 ARG A C 1
ATOM 643 O O . ARG A 1 76 ? -5.671 -0.814 1.385 1.00 98.62 76 ARG A O 1
ATOM 650 N N . ASP A 1 77 ? -7.679 -0.366 2.286 1.00 98.50 77 ASP A N 1
ATOM 651 C CA . ASP A 1 77 ? -8.456 -0.752 1.106 1.00 98.50 77 ASP A CA 1
ATOM 652 C C . ASP A 1 77 ? -8.086 0.141 -0.090 1.00 98.50 77 ASP A C 1
ATOM 654 O O . ASP A 1 77 ? -7.729 -0.375 -1.144 1.00 98.50 77 ASP A O 1
ATOM 658 N N . PHE A 1 78 ? -8.004 1.462 0.112 1.00 98.56 78 PHE A N 1
ATOM 659 C CA . PHE A 1 78 ? -7.517 2.381 -0.926 1.00 98.56 78 PHE A CA 1
ATOM 660 C C . PHE A 1 78 ? -6.077 2.090 -1.365 1.00 98.56 78 PHE A C 1
ATOM 662 O O . PHE A 1 78 ? -5.785 2.140 -2.552 1.00 98.56 78 PHE A O 1
ATOM 669 N N . LEU A 1 79 ? -5.179 1.748 -0.436 1.00 98.56 79 LEU A N 1
ATOM 670 C CA . LEU A 1 79 ? -3.795 1.396 -0.775 1.00 98.56 79 LEU A CA 1
ATOM 671 C C . LEU A 1 79 ? -3.724 0.165 -1.696 1.00 98.56 79 LEU A C 1
ATOM 673 O O . LEU A 1 79 ? -2.882 0.110 -2.591 1.00 98.56 79 LEU A O 1
ATOM 677 N N . VAL A 1 80 ? -4.597 -0.822 -1.469 1.00 98.44 80 VAL A N 1
ATOM 678 C CA . VAL A 1 80 ? -4.701 -2.021 -2.311 1.00 98.44 80 VAL A CA 1
ATOM 679 C C . VAL A 1 80 ? -5.232 -1.662 -3.696 1.00 98.44 80 VAL A C 1
ATOM 681 O O . VAL A 1 80 ? -4.670 -2.122 -4.690 1.00 98.44 80 VAL A O 1
ATOM 684 N N . ASP A 1 81 ? -6.269 -0.826 -3.765 1.00 98.50 81 ASP A N 1
ATOM 685 C CA . ASP A 1 81 ? -6.834 -0.361 -5.033 1.00 98.50 81 ASP A CA 1
ATOM 686 C C . ASP A 1 81 ? -5.800 0.436 -5.848 1.00 98.50 81 ASP A C 1
ATOM 688 O O . ASP A 1 81 ? -5.617 0.180 -7.039 1.00 98.50 81 ASP A O 1
ATOM 692 N N . ASP A 1 82 ? -5.059 1.341 -5.205 1.00 98.38 82 ASP A N 1
ATOM 693 C CA . ASP A 1 82 ? -4.003 2.132 -5.845 1.00 98.38 82 ASP A CA 1
ATOM 694 C C . ASP A 1 82 ? -2.875 1.235 -6.389 1.00 98.38 82 ASP A C 1
ATOM 696 O O . ASP A 1 82 ? -2.421 1.417 -7.522 1.00 98.38 82 ASP A O 1
ATOM 700 N N . ALA A 1 83 ? -2.452 0.221 -5.624 1.00 98.19 83 ALA A N 1
ATOM 701 C CA . ALA A 1 83 ? -1.437 -0.737 -6.066 1.00 98.19 83 ALA A CA 1
ATOM 702 C C . ALA A 1 83 ? -1.913 -1.595 -7.256 1.00 98.19 83 ALA A C 1
ATOM 704 O O . ALA A 1 83 ? -1.127 -1.926 -8.148 1.00 98.19 83 ALA A O 1
ATOM 705 N N . GLU A 1 84 ? -3.198 -1.951 -7.297 1.00 98.12 84 GLU A N 1
ATOM 706 C CA . GLU A 1 84 ? -3.797 -2.672 -8.423 1.00 98.12 84 GLU A CA 1
ATOM 707 C C . GLU A 1 84 ? -3.808 -1.813 -9.694 1.00 98.12 84 GLU A C 1
ATOM 709 O O . GLU A 1 84 ? -3.450 -2.297 -10.772 1.00 98.12 84 GLU A O 1
ATOM 714 N N . VAL A 1 85 ? -4.167 -0.531 -9.570 1.00 98.38 85 VAL A N 1
ATOM 715 C CA . VAL A 1 85 ? -4.130 0.433 -10.679 1.00 98.38 85 VAL A CA 1
ATOM 716 C C . VAL A 1 85 ? -2.707 0.595 -11.214 1.00 98.38 85 VAL A C 1
ATOM 718 O O . VAL A 1 85 ? -2.504 0.539 -12.429 1.00 98.38 85 VAL A O 1
ATOM 721 N N . GLU A 1 86 ? -1.722 0.728 -10.324 1.00 97.88 86 GLU A N 1
ATOM 722 C CA . GLU A 1 86 ? -0.303 0.815 -10.681 1.00 97.88 86 GLU A CA 1
ATOM 723 C C . GLU A 1 86 ? 0.133 -0.406 -11.503 1.00 97.88 86 GLU A C 1
ATOM 725 O O . GLU A 1 86 ? 0.652 -0.267 -12.612 1.00 97.88 86 GLU A O 1
ATOM 730 N N . ARG A 1 87 ? -0.181 -1.614 -11.017 1.00 97.56 87 ARG A N 1
ATOM 731 C CA . ARG A 1 87 ? 0.164 -2.874 -11.689 1.00 97.56 87 ARG A CA 1
ATOM 732 C C . ARG A 1 87 ? -0.470 -2.990 -13.076 1.00 97.56 87 ARG A C 1
ATOM 734 O O . ARG A 1 87 ? 0.142 -3.517 -14.007 1.00 97.56 87 ARG A O 1
ATOM 741 N N . LEU A 1 88 ? -1.724 -2.559 -13.222 1.00 98.31 88 LEU A N 1
ATOM 742 C CA . LEU A 1 88 ? -2.411 -2.568 -14.515 1.00 98.31 88 LEU A CA 1
ATOM 743 C C . LEU A 1 88 ? -1.771 -1.585 -15.494 1.00 98.31 88 LEU A C 1
ATOM 745 O O . LEU A 1 88 ? -1.616 -1.931 -16.666 1.00 98.31 88 LEU A O 1
ATOM 749 N N . ARG A 1 89 ? -1.360 -0.404 -15.019 1.00 97.81 89 ARG A N 1
ATOM 750 C CA . ARG A 1 89 ? -0.673 0.587 -15.848 1.00 97.81 89 ARG A CA 1
ATOM 751 C C . ARG A 1 89 ? 0.667 0.061 -16.352 1.00 97.81 89 ARG A C 1
ATOM 753 O O . ARG A 1 89 ? 0.902 0.089 -17.554 1.00 97.81 89 ARG A O 1
ATOM 760 N N . GLU A 1 90 ? 1.501 -0.483 -15.468 1.00 96.50 90 GLU A N 1
ATOM 761 C CA . GLU A 1 90 ? 2.808 -1.044 -15.843 1.00 96.50 90 GLU A CA 1
ATOM 762 C C . GLU A 1 90 ? 2.678 -2.162 -16.888 1.00 96.50 90 GLU A C 1
ATOM 764 O O . GLU A 1 90 ? 3.442 -2.222 -17.850 1.00 96.50 90 GLU A O 1
ATOM 769 N N . LYS A 1 91 ? 1.658 -3.017 -16.755 1.00 96.69 91 LYS A N 1
ATOM 770 C CA . LYS A 1 91 ? 1.384 -4.082 -17.727 1.00 96.69 91 LYS A CA 1
ATOM 771 C C . LYS A 1 91 ? 1.000 -3.543 -19.108 1.00 96.69 91 LYS A C 1
ATOM 773 O O . LYS A 1 91 ? 1.339 -4.166 -20.116 1.00 96.69 91 LYS A O 1
ATOM 778 N N . GLU A 1 92 ? 0.265 -2.436 -19.160 1.00 97.69 92 GLU A N 1
ATOM 779 C CA . GLU A 1 92 ? -0.102 -1.803 -20.427 1.00 97.69 92 GLU A CA 1
ATOM 780 C C . GLU A 1 92 ? 1.097 -1.069 -21.046 1.00 97.69 92 GLU A C 1
ATOM 782 O O . GLU A 1 92 ? 1.344 -1.236 -22.236 1.00 97.69 92 GLU A O 1
ATOM 787 N N . GLU A 1 93 ? 1.921 -0.385 -20.244 1.00 94.00 93 GLU A N 1
ATOM 788 C CA . GLU A 1 93 ? 3.195 0.206 -20.693 1.00 94.00 93 GLU A CA 1
ATOM 789 C C . GLU A 1 93 ? 4.112 -0.854 -21.342 1.00 94.00 93 GLU A C 1
ATOM 791 O O . GLU A 1 93 ? 4.667 -0.641 -22.425 1.00 94.00 93 GLU A O 1
ATOM 796 N N . ASP A 1 94 ? 4.234 -2.031 -20.720 1.00 93.38 94 ASP A N 1
ATOM 797 C CA . ASP A 1 94 ? 5.017 -3.150 -21.256 1.00 93.38 94 ASP A CA 1
ATOM 798 C C . ASP A 1 94 ? 4.432 -3.694 -22.569 1.00 93.38 94 ASP A C 1
ATOM 800 O O . ASP A 1 94 ? 5.173 -4.036 -23.501 1.00 93.38 94 ASP A O 1
ATOM 804 N N . ARG A 1 95 ? 3.098 -3.770 -22.670 1.00 95.88 95 ARG A N 1
ATOM 805 C CA . ARG A 1 95 ? 2.412 -4.180 -23.902 1.00 95.88 95 ARG A CA 1
ATOM 806 C C . ARG A 1 95 ? 2.690 -3.189 -25.027 1.00 95.88 95 ARG A C 1
ATOM 808 O O . ARG A 1 95 ? 3.091 -3.622 -26.109 1.00 95.88 95 ARG A O 1
ATOM 815 N N . GLU A 1 96 ? 2.507 -1.894 -24.786 1.00 94.12 96 GLU A N 1
ATOM 816 C CA . GLU A 1 96 ? 2.753 -0.842 -25.776 1.00 94.12 96 GLU A CA 1
ATOM 817 C C . GLU A 1 96 ? 4.207 -0.867 -26.259 1.00 94.12 96 GLU A C 1
ATOM 819 O O . GLU A 1 96 ? 4.471 -0.804 -27.465 1.00 94.12 96 GLU A O 1
ATOM 824 N N . MET A 1 97 ? 5.163 -1.054 -25.343 1.00 90.00 97 MET A N 1
ATOM 825 C CA . MET A 1 97 ? 6.580 -1.173 -25.689 1.00 90.00 97 MET A CA 1
ATOM 826 C C . MET A 1 97 ? 6.858 -2.406 -26.562 1.00 90.00 97 MET A C 1
ATOM 828 O O . MET A 1 97 ? 7.565 -2.313 -27.573 1.00 90.00 97 MET A O 1
ATOM 832 N N . ALA A 1 98 ? 6.284 -3.562 -26.219 1.00 90.69 98 ALA A N 1
ATOM 833 C CA . ALA A 1 98 ? 6.430 -4.782 -27.008 1.00 90.69 98 ALA A CA 1
ATOM 834 C C . ALA A 1 98 ? 5.806 -4.640 -28.408 1.00 90.69 98 ALA A C 1
ATOM 836 O O . ALA A 1 98 ? 6.401 -5.062 -29.406 1.00 90.69 98 ALA A O 1
ATOM 837 N N . GLU A 1 99 ? 4.630 -4.018 -28.510 1.00 92.62 99 GLU A N 1
ATOM 838 C CA . GLU A 1 99 ? 3.961 -3.752 -29.785 1.00 92.62 99 GLU A CA 1
ATOM 839 C C . GLU A 1 99 ? 4.732 -2.755 -30.654 1.00 92.62 99 GLU A C 1
ATOM 841 O O . GLU A 1 99 ? 4.857 -2.966 -31.870 1.00 92.62 99 GLU A O 1
ATOM 846 N N . PHE A 1 100 ? 5.305 -1.716 -30.046 1.00 88.06 100 PHE A N 1
ATOM 847 C CA . PHE A 1 100 ? 6.161 -0.751 -30.727 1.00 88.06 100 PHE A CA 1
ATOM 848 C C . PHE A 1 100 ? 7.380 -1.438 -31.345 1.00 88.06 100 PHE A C 1
ATOM 850 O O . PHE A 1 100 ? 7.616 -1.313 -32.552 1.00 88.06 100 PHE A O 1
ATOM 857 N N . LEU A 1 101 ? 8.106 -2.237 -30.555 1.00 83.94 101 LEU A N 1
ATOM 858 C CA . LEU A 1 101 ? 9.254 -3.007 -31.035 1.00 83.94 101 LEU A CA 1
ATOM 859 C C . LEU A 1 101 ? 8.844 -3.969 -32.151 1.00 83.94 101 LEU A C 1
ATOM 861 O O . LEU A 1 101 ? 9.477 -3.999 -33.206 1.00 83.94 101 LEU A O 1
ATOM 865 N N . ARG A 1 102 ? 7.729 -4.692 -31.988 1.00 85.38 102 ARG A N 1
ATOM 866 C CA . ARG A 1 102 ? 7.218 -5.599 -33.025 1.00 85.38 102 ARG A CA 1
ATOM 867 C C . ARG A 1 102 ? 6.918 -4.860 -34.330 1.00 85.38 102 ARG A C 1
ATOM 869 O O . ARG A 1 102 ? 7.168 -5.387 -35.409 1.00 85.38 102 ARG A O 1
ATOM 876 N N . THR A 1 103 ? 6.364 -3.656 -34.254 1.00 82.81 103 THR A N 1
ATOM 877 C CA . THR A 1 103 ? 5.990 -2.864 -35.434 1.00 82.81 103 THR A CA 1
ATOM 878 C C . THR A 1 103 ? 7.210 -2.254 -36.124 1.00 82.81 103 THR A C 1
ATOM 880 O O . THR A 1 103 ? 7.261 -2.235 -37.353 1.00 82.81 103 THR A O 1
ATOM 883 N N . LYS A 1 104 ? 8.213 -1.804 -35.359 1.00 74.00 104 LYS A N 1
ATOM 884 C CA . LYS A 1 104 ? 9.445 -1.189 -35.879 1.00 74.00 104 LYS A CA 1
ATOM 885 C C . LYS A 1 104 ? 10.498 -2.193 -36.356 1.00 74.00 104 LYS A C 1
ATOM 887 O O . LYS A 1 104 ? 11.281 -1.837 -37.229 1.00 74.00 104 LYS A O 1
ATOM 892 N N . LEU A 1 105 ? 10.499 -3.425 -35.839 1.00 63.53 105 LEU A N 1
ATOM 893 C CA . LEU A 1 105 ? 11.469 -4.470 -36.204 1.00 63.53 105 LEU A CA 1
ATOM 894 C C . LEU A 1 105 ? 10.984 -5.395 -37.335 1.00 63.53 105 LEU A C 1
ATOM 896 O O . LEU A 1 105 ? 11.801 -5.882 -38.111 1.00 63.53 105 LEU A O 1
ATOM 900 N N . LYS A 1 106 ? 9.666 -5.567 -37.527 1.00 59.75 106 LYS A N 1
ATOM 901 C CA . LYS A 1 106 ? 9.093 -6.307 -38.678 1.00 59.75 106 LYS A CA 1
ATOM 902 C C . LYS A 1 106 ? 9.608 -5.876 -40.071 1.00 59.75 106 LYS A C 1
ATOM 904 O O . LYS A 1 106 ? 9.681 -6.737 -40.949 1.00 59.75 106 LYS A O 1
ATOM 909 N N . PRO A 1 107 ? 9.920 -4.593 -40.340 1.00 56.19 107 PRO A N 1
ATOM 910 C CA . PRO A 1 107 ? 10.521 -4.172 -41.606 1.00 56.19 107 PRO A CA 1
ATOM 911 C C . PRO A 1 107 ? 11.969 -4.651 -41.805 1.00 56.19 107 PRO A C 1
ATOM 913 O O . PRO A 1 107 ? 12.409 -4.725 -42.948 1.00 56.19 107 PRO A O 1
ATOM 916 N N . ILE A 1 108 ? 12.696 -4.994 -40.734 1.00 51.94 108 ILE A N 1
ATOM 917 C CA . ILE A 1 108 ? 14.117 -5.380 -40.792 1.00 51.94 108 ILE A CA 1
ATOM 918 C C . ILE A 1 108 ? 14.263 -6.861 -41.170 1.00 51.94 108 ILE A C 1
ATOM 920 O O . ILE A 1 108 ? 15.061 -7.186 -42.044 1.00 51.94 108 ILE A O 1
ATOM 924 N N . ASP A 1 109 ? 13.414 -7.750 -40.642 1.00 49.75 109 ASP A N 1
ATOM 925 C CA . ASP A 1 109 ? 13.447 -9.185 -40.987 1.00 49.75 109 ASP A CA 1
ATOM 926 C C . ASP A 1 109 ? 13.147 -9.460 -42.472 1.00 49.75 109 ASP A C 1
ATOM 928 O O . ASP A 1 109 ? 13.624 -10.439 -43.048 1.00 49.75 109 ASP A O 1
ATOM 932 N N . LYS A 1 110 ? 12.374 -8.581 -43.123 1.00 49.75 110 LYS A N 1
ATOM 933 C CA . LYS A 1 110 ? 12.083 -8.674 -44.563 1.00 49.75 110 LYS A CA 1
ATOM 934 C C . LYS A 1 110 ? 13.223 -8.161 -45.447 1.00 49.75 110 LYS A C 1
ATOM 936 O O . LYS A 1 110 ? 13.261 -8.522 -46.618 1.00 49.75 110 LYS A O 1
ATOM 941 N N . ALA A 1 111 ? 14.135 -7.348 -44.912 1.00 48.09 111 ALA A N 1
ATOM 942 C CA . ALA A 1 111 ? 15.302 -6.853 -45.642 1.00 48.09 111 ALA A CA 1
ATOM 943 C C . ALA A 1 111 ? 16.483 -7.845 -45.613 1.00 48.09 111 ALA A C 1
ATOM 945 O O . ALA A 1 111 ? 17.348 -7.785 -46.483 1.00 48.09 111 ALA A O 1
ATOM 946 N N . THR A 1 112 ? 16.498 -8.787 -44.663 1.00 43.19 112 THR A N 1
ATOM 947 C CA . THR A 1 112 ? 17.567 -9.796 -44.516 1.00 43.19 112 THR A CA 1
ATOM 948 C C . THR A 1 112 ? 17.266 -11.124 -45.228 1.00 43.19 112 THR A C 1
ATOM 950 O O . THR A 1 112 ? 18.127 -12.000 -45.276 1.00 43.19 112 THR A O 1
ATOM 953 N N . GLN A 1 113 ? 16.081 -11.299 -45.830 1.00 45.16 113 GLN A N 1
ATOM 954 C CA . GLN A 1 113 ? 15.817 -12.436 -46.724 1.00 45.16 113 GLN A CA 1
ATOM 955 C C . GLN A 1 113 ? 16.404 -12.165 -48.116 1.00 45.16 113 GLN A C 1
ATOM 957 O O . GLN A 1 113 ? 15.712 -11.748 -49.044 1.00 45.16 113 GLN A O 1
ATOM 962 N N . SER A 1 114 ? 17.705 -12.411 -48.265 1.00 40.75 114 SER A N 1
ATOM 963 C CA . SER A 1 114 ? 18.327 -12.584 -49.576 1.00 40.75 114 SER A CA 1
ATOM 964 C C . SER A 1 114 ? 17.845 -13.901 -50.216 1.00 40.75 114 SER A C 1
ATOM 966 O O . SER A 1 114 ? 17.689 -14.912 -49.525 1.00 40.75 114 SER A O 1
ATOM 968 N N . PRO A 1 115 ? 17.585 -13.938 -51.536 1.00 44.25 115 PRO A N 1
ATOM 969 C CA . PRO A 1 115 ? 17.171 -15.153 -52.216 1.00 44.25 115 PRO A CA 1
ATOM 970 C C . PRO A 1 115 ? 18.413 -16.000 -52.500 1.00 44.25 115 PRO A C 1
ATOM 972 O O . PRO A 1 115 ? 18.973 -15.942 -53.593 1.00 44.25 115 PRO A O 1
ATOM 975 N N . THR A 1 116 ? 18.863 -16.810 -51.543 1.00 38.25 116 THR A N 1
ATOM 976 C CA . THR A 1 116 ? 19.900 -17.809 -51.837 1.00 38.25 116 THR A CA 1
ATOM 977 C C . THR A 1 116 ? 19.255 -18.994 -52.547 1.00 38.25 116 THR A C 1
ATOM 979 O O . THR A 1 116 ? 18.944 -20.030 -51.966 1.00 38.25 116 THR A O 1
ATOM 982 N N . ARG A 1 117 ? 18.999 -18.804 -53.840 1.00 44.09 117 ARG A N 1
ATOM 983 C CA . ARG A 1 117 ? 18.692 -19.867 -54.790 1.00 44.09 117 ARG A CA 1
ATOM 984 C C . ARG A 1 117 ? 20.025 -20.287 -55.411 1.00 44.09 117 ARG A C 1
ATOM 986 O O . ARG A 1 117 ? 20.548 -19.573 -56.259 1.00 44.09 117 ARG A O 1
ATOM 993 N N . THR A 1 118 ? 20.562 -21.439 -55.022 1.00 36.66 118 THR A N 1
ATOM 994 C CA . THR A 1 118 ? 21.577 -22.149 -55.816 1.00 36.66 118 THR A CA 1
ATOM 995 C C . THR A 1 118 ? 21.181 -23.619 -55.978 1.00 36.66 118 THR A C 1
ATOM 997 O O . THR A 1 118 ? 20.678 -24.219 -55.027 1.00 36.66 118 THR A O 1
ATOM 1000 N N . PRO A 1 119 ? 21.321 -24.201 -57.185 1.00 42.22 119 PRO A N 1
ATOM 1001 C CA . PRO A 1 119 ? 20.794 -25.521 -57.497 1.00 42.22 119 PRO A CA 1
ATOM 1002 C C . PRO A 1 119 ? 21.814 -26.633 -57.223 1.00 42.22 119 PRO A C 1
ATOM 1004 O O . PRO A 1 119 ? 22.950 -26.545 -57.671 1.00 42.22 119 PRO A O 1
ATOM 1007 N N . GLY A 1 120 ? 21.338 -27.698 -56.573 1.00 36.41 120 GLY A N 1
ATOM 1008 C CA . GLY A 1 120 ? 21.735 -29.093 -56.789 1.00 36.41 120 GLY A CA 1
ATOM 1009 C C . GLY A 1 120 ? 23.167 -29.509 -56.447 1.00 36.41 120 GLY A C 1
ATOM 1010 O O . GLY A 1 120 ? 24.096 -29.205 -57.180 1.00 36.41 120 GLY A O 1
ATOM 1011 N N . LEU A 1 121 ? 23.300 -30.372 -55.438 1.00 33.97 121 LEU A N 1
ATOM 1012 C CA . LEU A 1 121 ? 24.192 -31.536 -55.475 1.00 33.97 121 LEU A CA 1
ATOM 1013 C C . LEU A 1 121 ? 23.650 -32.576 -54.485 1.00 33.97 121 LEU A C 1
ATOM 1015 O O . LEU A 1 121 ? 23.772 -32.433 -53.272 1.00 33.97 121 LEU A O 1
ATOM 1019 N N . ASN A 1 122 ? 23.001 -33.603 -55.033 1.00 42.31 122 ASN A N 1
ATOM 1020 C CA . ASN A 1 122 ? 22.606 -34.808 -54.314 1.00 42.31 122 ASN A CA 1
ATOM 102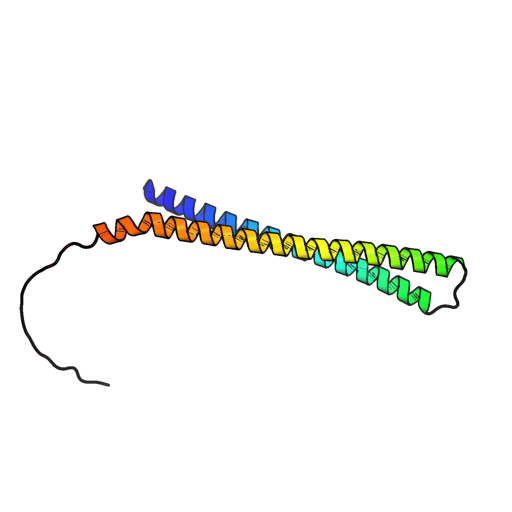1 C C . ASN A 1 122 ? 23.853 -35.510 -53.776 1.00 42.31 122 ASN A C 1
ATOM 1023 O O . ASN A 1 122 ? 24.730 -35.832 -54.578 1.00 42.31 122 ASN A O 1
ATOM 1027 N N . LYS A 1 123 ? 23.876 -35.825 -52.478 1.00 37.47 123 LYS A N 1
ATOM 1028 C CA . LYS A 1 123 ? 24.497 -37.042 -51.940 1.00 37.47 123 LYS A CA 1
ATOM 1029 C C . LYS A 1 123 ? 23.684 -37.515 -50.736 1.00 37.47 123 LYS A C 1
ATOM 1031 O O . LYS A 1 123 ? 23.608 -36.826 -49.724 1.00 37.47 123 LYS A O 1
ATOM 1036 N N . GLU A 1 124 ? 23.031 -38.660 -50.905 1.00 45.12 124 GLU A N 1
ATOM 1037 C CA . GLU A 1 124 ? 22.543 -39.503 -49.817 1.00 45.12 124 GLU A CA 1
ATOM 1038 C C . GLU A 1 124 ? 23.698 -39.873 -48.884 1.00 45.12 124 GLU A C 1
ATOM 1040 O O . GLU A 1 124 ? 24.746 -40.279 -49.375 1.00 45.12 124 GLU A O 1
ATOM 1045 N N . GLU A 1 125 ? 23.482 -39.793 -47.568 1.00 36.75 125 GLU A N 1
ATOM 1046 C CA . GLU A 1 125 ? 23.958 -40.813 -46.621 1.00 36.75 125 GLU A CA 1
ATOM 1047 C C . GLU A 1 125 ? 23.271 -40.662 -45.249 1.00 36.75 125 GLU A C 1
ATOM 1049 O O . GLU A 1 125 ? 23.600 -39.818 -44.422 1.00 36.75 125 GLU A O 1
ATOM 1054 N N . VAL A 1 126 ? 22.201 -41.446 -45.099 1.00 42.69 126 VAL A N 1
ATOM 1055 C CA . VAL A 1 126 ? 21.868 -42.346 -43.979 1.00 42.69 126 VAL A CA 1
ATOM 1056 C C . VAL A 1 126 ? 22.490 -42.040 -42.598 1.00 42.69 126 VAL A C 1
ATOM 1058 O O . VAL A 1 126 ? 23.679 -42.230 -42.365 1.00 42.69 126 VAL A O 1
ATOM 1061 N N . TYR A 1 127 ? 21.624 -41.694 -41.637 1.00 47.12 127 TYR A N 1
ATOM 1062 C CA . TYR A 1 127 ? 21.887 -41.746 -40.189 1.00 47.12 127 TYR A CA 1
ATOM 1063 C C . TYR A 1 127 ? 22.204 -43.173 -39.703 1.00 47.12 127 TYR A C 1
ATOM 1065 O O . TYR A 1 127 ? 21.581 -44.122 -40.185 1.00 47.12 127 TYR A O 1
ATOM 1073 N N . PRO A 1 128 ? 22.952 -43.313 -38.594 1.00 52.91 128 PRO A N 1
ATOM 1074 C CA . PRO A 1 128 ? 22.608 -44.321 -37.600 1.00 52.91 128 PRO A CA 1
ATOM 1075 C C . PRO A 1 128 ? 22.266 -43.688 -36.236 1.00 52.91 128 PRO A C 1
ATOM 1077 O O . PRO A 1 128 ? 22.831 -42.653 -35.872 1.00 52.91 128 PRO A O 1
ATOM 1080 N N . PRO A 1 129 ? 21.338 -44.293 -35.472 1.00 58.72 129 PRO A N 1
ATOM 1081 C CA . PRO A 1 129 ? 20.993 -43.855 -34.126 1.00 58.72 129 PRO A CA 1
ATOM 1082 C C . PRO A 1 129 ? 21.932 -44.491 -33.094 1.00 58.72 129 PRO A C 1
ATOM 1084 O O . PRO A 1 129 ? 22.291 -45.654 -33.255 1.00 58.72 129 PRO A O 1
ATOM 1087 N N . HIS A 1 130 ? 22.247 -43.763 -32.020 1.00 47.28 130 HIS A N 1
ATOM 1088 C CA . HIS A 1 130 ? 22.266 -44.275 -30.644 1.00 47.28 130 HIS A CA 1
ATOM 1089 C C . HIS A 1 130 ? 22.175 -43.119 -29.649 1.00 47.28 130 HIS A C 1
ATOM 1091 O O . HIS A 1 130 ? 22.948 -42.147 -29.800 1.00 47.28 130 HIS A O 1
#